Protein AF-A0AAD9WXA2-F1 (afdb_monomer_lite)

Radius of gyration: 11.91 Å; chains: 1; bounding box: 26×25×32 Å

Organism: NCBI:txid168575

Structure (mmCIF, N/CA/C/O backbone):
data_AF-A0AAD9WXA2-F1
#
_entry.id   AF-A0AAD9WXA2-F1
#
loop_
_atom_site.group_PDB
_atom_site.id
_atom_site.type_symbol
_atom_site.label_atom_id
_atom_site.label_alt_id
_atom_site.label_comp_id
_atom_site.label_asym_id
_atom_site.label_entity_id
_atom_site.label_seq_id
_atom_site.pdbx_PDB_ins_code
_atom_site.Cartn_x
_atom_site.Cartn_y
_atom_site.Cartn_z
_atom_site.occupancy
_atom_site.B_iso_or_equiv
_atom_site.auth_seq_id
_atom_site.auth_comp_id
_atom_site.auth_asym_id
_atom_site.auth_atom_id
_atom_site.pdbx_PDB_model_num
ATOM 1 N N . MET A 1 1 ? 5.240 -8.414 -3.218 1.00 81.12 1 MET A N 1
ATOM 2 C CA . MET A 1 1 ? 3.998 -8.590 -2.431 1.00 81.12 1 MET A CA 1
ATOM 3 C C . MET A 1 1 ? 3.876 -7.394 -1.516 1.00 81.12 1 MET A C 1
ATOM 5 O O . MET A 1 1 ? 4.857 -7.093 -0.851 1.00 81.12 1 MET A O 1
ATOM 9 N N . PHE A 1 2 ? 2.726 -6.732 -1.490 1.00 80.44 2 PHE A N 1
ATOM 10 C CA . PHE A 1 2 ? 2.439 -5.660 -0.537 1.00 80.44 2 PHE A CA 1
ATOM 11 C C . PHE A 1 2 ? 1.167 -5.990 0.250 1.00 80.44 2 PHE A C 1
ATOM 13 O O . PHE A 1 2 ? 0.317 -6.765 -0.206 1.00 80.44 2 PHE A O 1
ATOM 20 N N . VAL A 1 3 ? 1.060 -5.396 1.434 1.00 85.50 3 VAL A N 1
ATOM 21 C CA . VAL A 1 3 ? -0.115 -5.458 2.303 1.00 85.50 3 VAL A CA 1
ATOM 22 C C . VAL A 1 3 ? -0.453 -4.027 2.685 1.00 85.50 3 VAL A C 1
ATOM 24 O O . VAL A 1 3 ? 0.421 -3.304 3.154 1.00 85.50 3 VAL A O 1
ATOM 27 N N . ALA A 1 4 ? -1.700 -3.625 2.477 1.00 85.94 4 ALA A N 1
ATOM 28 C CA . ALA A 1 4 ? -2.216 -2.379 3.021 1.00 85.94 4 ALA A CA 1
ATOM 29 C C . ALA A 1 4 ? -2.944 -2.690 4.327 1.00 85.94 4 ALA A C 1
ATOM 31 O O . ALA A 1 4 ? -3.766 -3.612 4.378 1.00 85.94 4 ALA A O 1
ATOM 32 N N . THR A 1 5 ? -2.657 -1.920 5.370 1.00 88.12 5 THR A N 1
ATOM 33 C CA . THR A 1 5 ? -3.340 -2.022 6.660 1.00 88.12 5 THR A CA 1
ATOM 34 C C . THR A 1 5 ? -4.002 -0.701 7.015 1.00 88.12 5 THR A C 1
ATOM 36 O O . THR A 1 5 ? -3.380 0.346 6.862 1.00 88.12 5 THR A O 1
ATOM 39 N N . ALA A 1 6 ? -5.228 -0.754 7.525 1.00 85.69 6 ALA A N 1
ATOM 40 C CA . ALA A 1 6 ? -5.895 0.390 8.131 1.00 85.69 6 ALA A CA 1
ATOM 41 C C . ALA A 1 6 ? -5.692 0.381 9.645 1.00 85.69 6 ALA A C 1
ATOM 43 O O . ALA A 1 6 ? -5.607 -0.687 10.253 1.00 85.69 6 ALA A O 1
ATOM 44 N N . HIS A 1 7 ? -5.649 1.574 10.230 1.00 85.81 7 HIS A N 1
ATOM 45 C CA . HIS A 1 7 ? -5.569 1.794 11.667 1.00 85.81 7 HIS A CA 1
ATOM 46 C C . HIS A 1 7 ? -6.901 2.370 12.159 1.00 85.81 7 HIS A C 1
ATOM 48 O O . HIS A 1 7 ? -7.375 3.360 11.601 1.00 85.81 7 HIS A O 1
ATOM 54 N N . ASP A 1 8 ? -7.517 1.759 13.172 1.00 83.12 8 ASP A N 1
ATOM 55 C CA . ASP A 1 8 ? -8.757 2.271 13.765 1.00 83.12 8 ASP A CA 1
ATOM 56 C C . ASP A 1 8 ? -8.501 3.168 14.993 1.00 83.12 8 ASP A C 1
ATOM 58 O O . ASP A 1 8 ? -7.379 3.319 15.478 1.00 83.12 8 ASP A O 1
ATOM 62 N N . GLY A 1 9 ? -9.566 3.781 15.523 1.00 83.00 9 GLY A N 1
ATOM 63 C CA . GLY A 1 9 ? -9.494 4.597 16.743 1.00 83.00 9 GLY A CA 1
ATOM 64 C C . GLY A 1 9 ? -9.193 3.806 18.026 1.00 83.00 9 GLY A C 1
ATOM 65 O O . GLY A 1 9 ? -9.109 4.405 19.093 1.00 83.00 9 GLY A O 1
ATOM 66 N N . SER A 1 10 ? -9.059 2.480 17.934 1.00 89.62 10 SER A N 1
ATOM 67 C CA . SER A 1 10 ? -8.700 1.574 19.032 1.00 89.62 10 SER A CA 1
ATOM 68 C C . SER A 1 10 ? -7.266 1.047 18.906 1.00 89.62 10 SER A C 1
ATOM 70 O O . SER A 1 10 ? -6.931 0.055 19.551 1.00 89.62 10 SER A O 1
ATOM 72 N N . GLU A 1 11 ? -6.437 1.689 18.079 1.00 83.06 11 GLU A N 1
ATOM 73 C CA . GLU A 1 11 ? -5.025 1.351 17.851 1.00 83.06 11 GLU A CA 1
ATOM 74 C C . GLU A 1 11 ? -4.786 -0.036 17.233 1.00 83.06 11 GLU A C 1
ATOM 76 O O . GLU A 1 11 ? -3.696 -0.607 17.324 1.00 83.06 11 GLU A O 1
ATOM 81 N N . GLN A 1 12 ? -5.804 -0.605 16.588 1.00 89.56 12 GLN A N 1
ATOM 82 C CA . GLN A 1 12 ? -5.689 -1.899 15.928 1.00 89.56 12 GLN A CA 1
ATOM 83 C C . GLN A 1 12 ? -5.408 -1.726 14.439 1.00 89.56 12 GLN A C 1
ATOM 85 O O . GLN A 1 12 ? -6.013 -0.897 13.756 1.00 89.56 12 GLN A O 1
ATOM 90 N N . LEU A 1 13 ? -4.489 -2.553 13.937 1.00 90.12 13 LEU A N 1
ATOM 91 C CA . LEU A 1 13 ? -4.178 -2.658 12.518 1.00 90.12 13 LEU A CA 1
ATOM 92 C C . LEU A 1 13 ? -4.946 -3.822 11.898 1.00 90.12 13 LEU A C 1
ATOM 94 O O . LEU A 1 13 ? -4.842 -4.959 12.364 1.00 90.12 13 LEU A O 1
ATOM 98 N N . TYR A 1 14 ? -5.646 -3.557 10.798 1.00 88.25 14 TYR A N 1
ATOM 99 C CA . TYR A 1 14 ? -6.359 -4.578 10.033 1.00 88.25 14 TYR A CA 1
ATOM 100 C C . TYR A 1 14 ? -5.878 -4.585 8.588 1.00 88.25 14 TYR A C 1
ATOM 102 O O . TYR A 1 14 ? -5.775 -3.517 7.984 1.00 88.25 14 TYR A O 1
ATOM 110 N N . PRO A 1 15 ? -5.607 -5.758 7.995 1.00 89.19 15 PRO A N 1
ATOM 111 C CA . PRO A 1 15 ? -5.325 -5.833 6.572 1.00 89.19 15 PRO A CA 1
ATOM 112 C C . PRO A 1 15 ? -6.576 -5.443 5.775 1.00 89.19 15 PRO A C 1
ATOM 114 O O . PRO A 1 15 ? -7.640 -6.031 5.964 1.00 89.19 15 PRO A O 1
ATOM 117 N N . ILE A 1 16 ? -6.437 -4.473 4.872 1.00 87.81 16 ILE A N 1
ATOM 118 C CA . ILE A 1 16 ? -7.519 -3.999 3.991 1.00 87.81 16 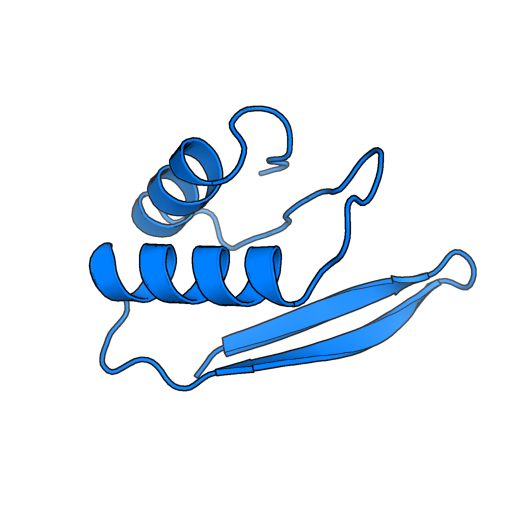ILE A CA 1
ATOM 119 C C . ILE A 1 16 ? -7.316 -4.414 2.535 1.00 87.81 16 ILE A C 1
ATOM 121 O O . ILE A 1 16 ? -8.285 -4.537 1.792 1.00 87.81 16 ILE A O 1
ATOM 125 N N . ALA A 1 17 ? -6.073 -4.676 2.124 1.00 87.25 17 ALA A N 1
ATOM 126 C CA . ALA A 1 17 ? -5.772 -5.185 0.795 1.00 87.25 17 ALA A CA 1
ATOM 127 C C . ALA A 1 17 ? -4.467 -5.985 0.782 1.00 87.25 17 ALA A C 1
ATOM 129 O O . ALA A 1 17 ? -3.530 -5.713 1.536 1.00 87.25 17 ALA A O 1
ATOM 130 N N . PHE A 1 18 ? -4.404 -6.942 -0.137 1.00 86.31 18 PHE A N 1
ATOM 131 C CA . PHE A 1 18 ? -3.200 -7.685 -0.482 1.00 86.31 18 PHE A CA 1
ATOM 132 C C . PHE A 1 18 ? -2.994 -7.563 -1.979 1.00 86.31 18 PHE A C 1
ATOM 134 O O . PHE A 1 18 ? -3.957 -7.657 -2.742 1.00 86.31 18 PHE A O 1
ATOM 141 N N . GLY A 1 19 ? -1.748 -7.435 -2.413 1.00 83.88 19 GLY A N 1
ATOM 142 C CA . GLY A 1 19 ? -1.476 -7.535 -3.833 1.00 83.88 19 GLY A CA 1
ATOM 143 C C . GLY A 1 19 ? -0.101 -8.076 -4.160 1.00 83.88 19 GLY A C 1
ATOM 144 O O . GLY A 1 19 ? 0.880 -7.985 -3.410 1.00 83.88 19 GLY A O 1
ATOM 145 N N . TYR A 1 20 ? -0.069 -8.693 -5.329 1.00 84.12 20 TYR A N 1
ATOM 146 C CA . TYR A 1 20 ? 1.126 -9.230 -5.932 1.00 84.12 20 TYR A CA 1
ATOM 147 C C . TYR A 1 20 ? 1.459 -8.367 -7.140 1.00 84.12 20 TYR A C 1
ATOM 149 O O . TYR A 1 20 ? 0.657 -8.245 -8.059 1.00 84.12 20 TYR A O 1
ATOM 157 N N . VAL A 1 21 ? 2.636 -7.753 -7.104 1.00 81.50 21 VAL A N 1
ATOM 158 C CA . VAL A 1 21 ? 3.176 -6.965 -8.209 1.00 81.50 21 VAL A CA 1
ATOM 159 C C . VAL A 1 21 ? 4.423 -7.648 -8.733 1.00 81.50 21 VAL A C 1
ATOM 161 O O . VAL A 1 21 ? 5.175 -8.243 -7.959 1.00 81.50 21 VAL A O 1
ATOM 164 N N . ASP A 1 22 ? 4.620 -7.555 -10.043 1.00 82.69 22 ASP A N 1
ATOM 165 C CA . ASP A 1 22 ? 5.698 -8.245 -10.753 1.00 82.69 22 ASP A CA 1
ATOM 166 C C . ASP A 1 22 ? 7.082 -7.668 -10.395 1.00 82.69 22 ASP A C 1
ATOM 168 O O . ASP A 1 22 ? 8.088 -8.371 -10.390 1.00 82.69 22 ASP A O 1
ATOM 172 N N . SER A 1 23 ? 7.141 -6.374 -10.054 1.00 82.50 23 SER A N 1
ATOM 173 C CA . SER A 1 23 ? 8.339 -5.690 -9.538 1.00 82.50 23 SER A CA 1
ATOM 174 C C . SER A 1 23 ? 7.997 -4.337 -8.902 1.00 82.50 23 SER A C 1
ATOM 176 O O . SER A 1 23 ? 6.924 -3.786 -9.146 1.00 82.50 23 SER A O 1
ATOM 178 N N . GLU A 1 24 ? 8.911 -3.781 -8.104 1.00 80.94 24 GLU A N 1
ATOM 179 C CA . GLU A 1 24 ? 8.801 -2.437 -7.517 1.00 80.94 24 GLU A CA 1
ATOM 180 C C . GLU A 1 24 ? 9.119 -1.357 -8.561 1.00 80.94 24 GLU A C 1
ATOM 182 O O . GLU A 1 24 ? 10.219 -0.812 -8.620 1.00 80.94 24 GLU A O 1
ATOM 187 N N . ASN A 1 25 ? 8.156 -1.067 -9.430 1.00 84.75 25 ASN A N 1
ATOM 188 C CA . ASN A 1 25 ? 8.276 -0.040 -10.462 1.00 84.75 25 ASN A CA 1
ATOM 189 C C . ASN A 1 25 ? 7.049 0.884 -10.462 1.00 84.75 25 ASN A C 1
ATOM 191 O O . ASN A 1 25 ? 6.041 0.576 -9.826 1.00 84.75 25 ASN A O 1
ATOM 195 N N . ASN A 1 26 ? 7.136 2.006 -11.180 1.00 83.62 26 ASN 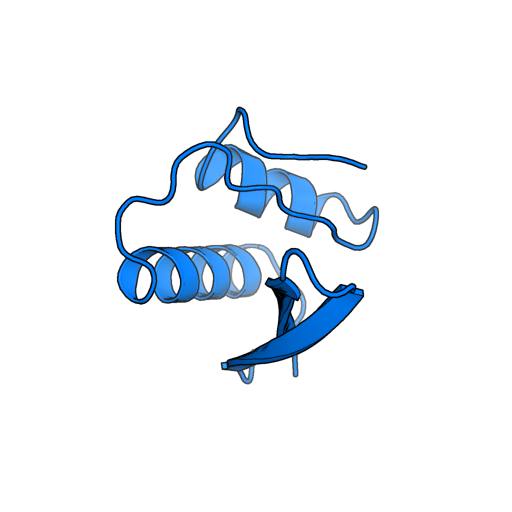A N 1
ATOM 196 C CA . ASN A 1 26 ? 6.075 3.017 -11.215 1.00 83.62 26 ASN A CA 1
ATOM 197 C C . ASN A 1 26 ? 4.719 2.435 -11.632 1.00 83.62 26 ASN A C 1
ATOM 199 O O . ASN A 1 26 ? 3.739 2.647 -10.933 1.00 83.62 26 ASN A O 1
ATOM 203 N N . LEU A 1 27 ? 4.677 1.632 -12.701 1.00 86.00 27 LEU A N 1
ATOM 204 C CA . LEU A 1 27 ? 3.434 1.036 -13.205 1.00 86.00 27 LEU A CA 1
ATOM 205 C C . LEU A 1 27 ? 2.792 0.103 -12.174 1.00 86.00 27 LEU A C 1
ATOM 207 O O . LEU A 1 27 ? 1.574 0.094 -12.017 1.00 86.00 27 LEU A O 1
ATOM 211 N N . SER A 1 28 ? 3.609 -0.672 -11.460 1.00 86.19 28 SER A N 1
ATOM 212 C CA . SER A 1 28 ? 3.136 -1.531 -10.378 1.00 86.19 28 SER A CA 1
ATOM 213 C C . SER A 1 28 ? 2.518 -0.714 -9.246 1.00 86.19 28 SER A C 1
ATOM 215 O O . SER A 1 28 ? 1.439 -1.056 -8.775 1.00 86.19 28 SER A O 1
ATOM 217 N N . TRP A 1 29 ? 3.180 0.357 -8.804 1.00 84.38 29 TRP A N 1
ATOM 218 C CA . TRP A 1 29 ? 2.691 1.191 -7.704 1.00 84.38 29 TRP A CA 1
ATOM 219 C C . TRP A 1 29 ? 1.458 2.012 -8.087 1.00 84.38 29 TRP A C 1
ATOM 221 O O . TRP A 1 29 ? 0.519 2.077 -7.298 1.00 84.38 29 TRP A O 1
ATOM 231 N N . GLU A 1 30 ? 1.418 2.559 -9.302 1.00 85.12 30 GLU A N 1
ATOM 232 C CA . GLU A 1 30 ? 0.235 3.223 -9.861 1.00 85.12 30 GLU A CA 1
ATOM 233 C C . GLU A 1 30 ? -0.965 2.270 -9.874 1.00 85.12 30 GLU A C 1
ATOM 235 O O . GLU A 1 30 ? -2.002 2.576 -9.292 1.00 85.12 30 GLU A O 1
ATOM 240 N N . TRP A 1 31 ? -0.802 1.066 -10.435 1.00 85.44 31 TRP A N 1
ATOM 241 C CA . TRP A 1 31 ? -1.885 0.082 -10.498 1.00 85.44 31 TRP A CA 1
ATOM 242 C C . TRP A 1 31 ? -2.395 -0.326 -9.111 1.00 85.44 31 TRP A C 1
ATOM 244 O O . TRP A 1 31 ? -3.600 -0.467 -8.902 1.00 85.44 31 TRP A O 1
ATOM 254 N N . VAL A 1 32 ? -1.488 -0.505 -8.149 1.0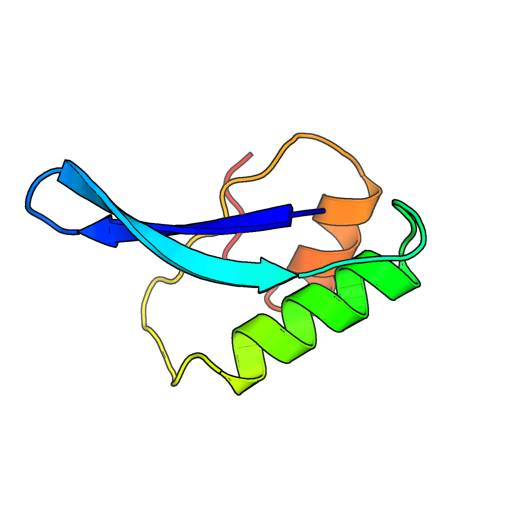0 85.38 32 VAL A N 1
ATOM 255 C CA . VAL A 1 32 ? -1.841 -0.852 -6.768 1.00 85.38 32 VAL A CA 1
ATOM 256 C C . VAL A 1 32 ? -2.656 0.244 -6.100 1.00 85.38 32 VAL A C 1
ATOM 258 O O . VAL A 1 32 ? -3.663 -0.054 -5.459 1.00 85.38 32 VAL A O 1
ATOM 261 N N . LEU A 1 33 ? -2.226 1.495 -6.238 1.00 84.44 33 LEU A N 1
ATOM 262 C CA . LEU A 1 33 ? -2.895 2.635 -5.626 1.00 84.44 33 LEU A CA 1
ATOM 263 C C . LEU A 1 33 ? -4.248 2.909 -6.285 1.00 84.44 33 LEU A C 1
ATOM 265 O O . LEU A 1 33 ? -5.205 3.188 -5.567 1.00 84.44 33 LEU A O 1
ATOM 269 N N . ASP A 1 34 ? -4.361 2.726 -7.601 1.00 84.88 34 ASP A N 1
ATOM 270 C CA . ASP A 1 34 ? -5.637 2.775 -8.319 1.00 84.88 34 ASP A CA 1
ATOM 271 C C . ASP A 1 34 ? -6.593 1.676 -7.847 1.00 84.88 34 ASP A C 1
ATOM 273 O O . ASP A 1 34 ? -7.767 1.939 -7.587 1.00 84.88 34 ASP A O 1
ATOM 277 N N . CYS A 1 35 ? -6.104 0.442 -7.682 1.00 85.62 35 CYS A N 1
ATOM 278 C CA . CYS A 1 35 ? -6.918 -0.655 -7.157 1.00 85.62 35 CYS A CA 1
ATOM 279 C C . CYS A 1 35 ? -7.372 -0.386 -5.720 1.00 85.62 35 CYS A C 1
ATOM 281 O O . CYS A 1 35 ? -8.528 -0.638 -5.381 1.00 85.62 35 CYS A O 1
ATOM 283 N N . LEU A 1 36 ? -6.477 0.141 -4.881 1.00 85.44 36 LEU A N 1
ATOM 284 C CA . LEU A 1 36 ? -6.788 0.497 -3.502 1.00 85.44 36 LEU A CA 1
ATOM 285 C C . LEU A 1 36 ? -7.829 1.622 -3.456 1.00 85.44 36 LEU A C 1
ATOM 287 O O . LEU A 1 36 ? -8.813 1.500 -2.736 1.00 85.44 36 LEU A O 1
ATOM 291 N N . LYS A 1 37 ? -7.684 2.660 -4.286 1.00 82.06 37 LYS A N 1
ATOM 292 C CA . LYS A 1 37 ? -8.680 3.730 -4.422 1.00 82.06 37 LYS A CA 1
ATOM 293 C C . LYS A 1 37 ? -10.015 3.266 -4.975 1.00 82.06 37 LYS A C 1
ATOM 295 O O . LYS A 1 37 ? -11.033 3.800 -4.575 1.00 82.06 37 LYS A O 1
ATOM 300 N N . GLY A 1 38 ? -10.026 2.326 -5.914 1.00 83.25 38 GLY A N 1
ATOM 301 C CA . GLY A 1 38 ? -11.271 1.784 -6.452 1.00 83.25 38 GLY A CA 1
ATOM 302 C C . GLY A 1 38 ? -12.013 0.897 -5.450 1.00 83.25 38 GLY A C 1
ATOM 303 O O . GLY A 1 38 ? -13.231 0.769 -5.538 1.00 83.25 38 GLY A O 1
ATOM 304 N N . GLY A 1 39 ? -11.285 0.265 -4.523 1.00 84.12 39 GLY A N 1
ATOM 305 C CA . GLY A 1 39 ? -11.858 -0.570 -3.466 1.00 84.12 39 GLY A CA 1
ATOM 306 C C . GLY A 1 39 ? -12.279 0.203 -2.215 1.00 84.12 39 GLY A C 1
ATOM 307 O O . GLY A 1 39 ? -13.146 -0.265 -1.479 1.00 84.12 39 GLY A O 1
ATOM 308 N N . LEU A 1 40 ? -11.669 1.360 -1.967 1.00 81.88 40 LEU A N 1
ATOM 309 C CA . LEU A 1 40 ? -12.058 2.273 -0.900 1.00 81.88 40 LEU A CA 1
ATOM 310 C C . LEU A 1 40 ? -13.114 3.247 -1.437 1.00 81.88 40 LEU A C 1
ATOM 312 O O . LEU A 1 40 ? -12.923 3.869 -2.476 1.00 81.88 40 LEU A O 1
ATOM 316 N N . ASP A 1 41 ? -14.223 3.412 -0.718 1.00 78.44 41 ASP A N 1
ATOM 317 C CA . ASP A 1 41 ? -15.125 4.538 -0.977 1.00 78.44 41 ASP A CA 1
ATOM 318 C C . ASP A 1 41 ? -14.414 5.871 -0.668 1.00 78.44 41 ASP A C 1
ATOM 320 O O . ASP A 1 41 ? -13.255 5.913 -0.246 1.00 78.44 41 ASP A O 1
ATOM 324 N N . HIS A 1 42 ? -15.096 6.998 -0.876 1.00 80.06 42 HIS A N 1
ATOM 325 C CA . HIS A 1 42 ? -14.564 8.281 -0.432 1.00 80.06 42 HIS A CA 1
ATOM 326 C C . HIS A 1 42 ? -14.354 8.270 1.092 1.00 80.06 42 HIS A C 1
ATOM 328 O O . HIS A 1 42 ? -15.315 8.141 1.852 1.00 80.06 42 HIS A O 1
ATOM 334 N N . ILE A 1 43 ? -13.095 8.388 1.516 1.00 78.19 43 ILE A N 1
ATOM 335 C CA . ILE A 1 43 ? -12.686 8.474 2.919 1.00 78.19 43 ILE A CA 1
ATOM 336 C C . ILE A 1 43 ? -12.109 9.870 3.135 1.00 78.19 43 ILE A C 1
ATOM 338 O O . ILE A 1 43 ? -11.091 10.216 2.532 1.00 78.19 43 ILE A O 1
ATOM 342 N N . ASP A 1 44 ? -12.774 10.659 3.976 1.00 78.19 44 ASP A N 1
ATOM 343 C CA . ASP A 1 44 ? -12.251 11.940 4.445 1.00 78.19 44 ASP A CA 1
ATOM 344 C C . ASP A 1 44 ? -10.959 11.712 5.245 1.00 78.19 44 ASP A C 1
ATOM 346 O O . ASP A 1 44 ? -10.859 10.748 6.008 1.00 78.19 44 ASP A O 1
ATOM 350 N N . ASP A 1 45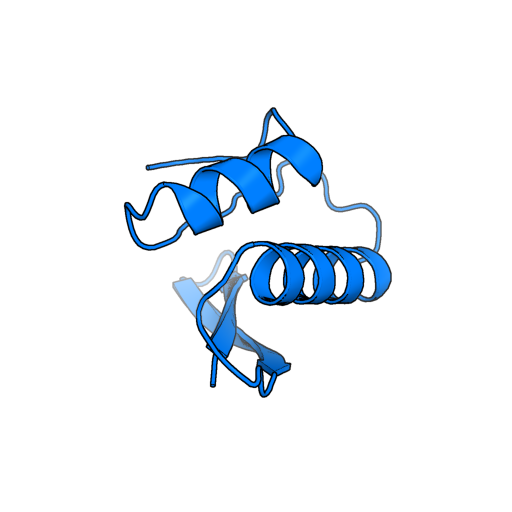 ? -9.978 12.600 5.072 1.00 75.88 45 ASP A N 1
ATOM 351 C CA . ASP A 1 45 ? -8.691 12.567 5.782 1.00 75.88 45 ASP A CA 1
ATOM 352 C C . ASP A 1 45 ? -7.920 11.236 5.635 1.00 75.88 45 ASP A C 1
ATOM 354 O O . ASP A 1 45 ? -7.248 10.777 6.565 1.00 75.88 45 ASP A O 1
ATOM 358 N N . LEU A 1 46 ? -8.004 10.594 4.462 1.00 77.94 46 LEU A N 1
ATOM 359 C CA . LEU A 1 46 ? -7.181 9.427 4.144 1.00 77.94 46 LEU A CA 1
ATOM 360 C C . LEU A 1 46 ? -5.695 9.807 4.200 1.00 77.94 46 LEU A C 1
ATOM 362 O O . LEU A 1 46 ? -5.267 10.799 3.621 1.00 77.94 46 LEU A O 1
ATOM 366 N N . VAL A 1 47 ? -4.894 8.995 4.888 1.00 79.25 47 VAL A N 1
ATOM 367 C CA . VAL A 1 47 ? -3.450 9.210 5.019 1.00 79.25 47 VAL A CA 1
ATOM 368 C C . VAL A 1 47 ? -2.709 7.967 4.557 1.00 79.25 47 VAL A C 1
ATOM 370 O O . VAL A 1 47 ? -2.979 6.857 5.022 1.00 79.25 47 VAL A O 1
ATOM 373 N N . PHE A 1 48 ? -1.726 8.162 3.683 1.00 78.56 48 PHE A N 1
ATOM 374 C CA . PHE A 1 48 ? -0.778 7.128 3.295 1.00 78.56 48 PHE A CA 1
ATOM 375 C C . PHE A 1 48 ? 0.516 7.266 4.094 1.00 78.56 48 PHE A C 1
ATOM 377 O O . PHE A 1 48 ? 1.127 8.333 4.128 1.00 78.56 48 PHE A O 1
ATOM 384 N N . ILE A 1 49 ? 0.943 6.153 4.693 1.00 80.12 49 ILE A N 1
ATOM 385 C CA . ILE A 1 49 ? 2.263 5.987 5.306 1.00 80.12 49 ILE A CA 1
ATOM 386 C C . ILE A 1 49 ? 2.975 4.896 4.514 1.00 80.12 49 ILE A C 1
ATOM 388 O O . ILE A 1 49 ? 2.475 3.774 4.408 1.00 80.12 49 ILE A O 1
ATOM 392 N N . SER A 1 50 ? 4.128 5.220 3.940 1.00 77.81 50 SER A N 1
ATOM 393 C CA . SER A 1 50 ? 4.901 4.289 3.123 1.00 77.81 50 SER A CA 1
ATOM 394 C C . SER A 1 50 ? 6.393 4.413 3.386 1.00 77.81 50 SER A C 1
ATOM 396 O O . SER A 1 50 ? 6.859 5.376 3.989 1.00 77.81 50 SER A O 1
ATOM 398 N N . ASP A 1 51 ? 7.167 3.463 2.867 1.00 80.56 51 ASP A N 1
ATOM 399 C CA . ASP A 1 51 ? 8.612 3.644 2.791 1.00 80.56 51 ASP A CA 1
ATOM 400 C C . ASP A 1 51 ? 8.965 4.886 1.961 1.00 80.56 51 ASP A C 1
ATOM 402 O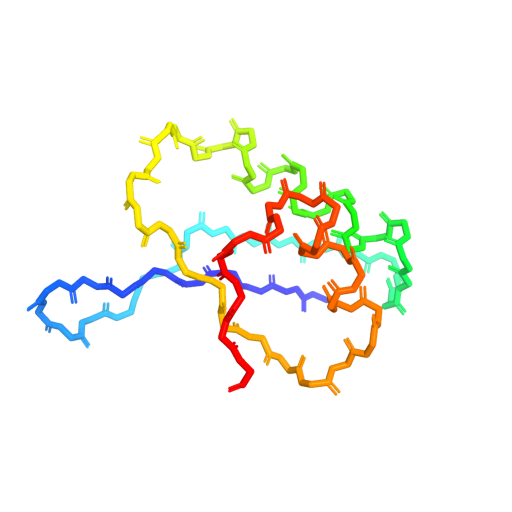 O . ASP A 1 51 ? 8.294 5.218 0.978 1.00 80.56 51 ASP A O 1
ATOM 406 N N . ARG A 1 52 ? 10.060 5.554 2.347 1.00 79.88 52 ARG A N 1
ATOM 407 C CA . ARG A 1 52 ? 10.595 6.757 1.683 1.00 79.88 52 ARG A CA 1
ATOM 408 C C . ARG A 1 52 ? 11.288 6.405 0.367 1.00 79.88 52 ARG A C 1
ATOM 410 O O . ARG A 1 52 ? 12.497 6.584 0.213 1.00 79.88 52 ARG A O 1
ATOM 417 N N . HIS A 1 53 ? 10.524 5.860 -0.569 1.00 84.75 53 HIS A N 1
ATOM 418 C CA . HIS A 1 53 ? 10.981 5.492 -1.897 1.00 84.75 53 HIS A CA 1
ATOM 419 C C . HIS A 1 53 ? 10.320 6.396 -2.941 1.00 84.75 53 HIS A C 1
ATOM 421 O O . HIS A 1 53 ? 9.096 6.454 -3.030 1.00 84.75 53 HIS A O 1
ATOM 427 N N . ALA A 1 54 ? 11.127 7.056 -3.778 1.00 82.88 54 ALA A N 1
ATOM 428 C CA . ALA A 1 54 ? 10.660 8.083 -4.719 1.00 82.88 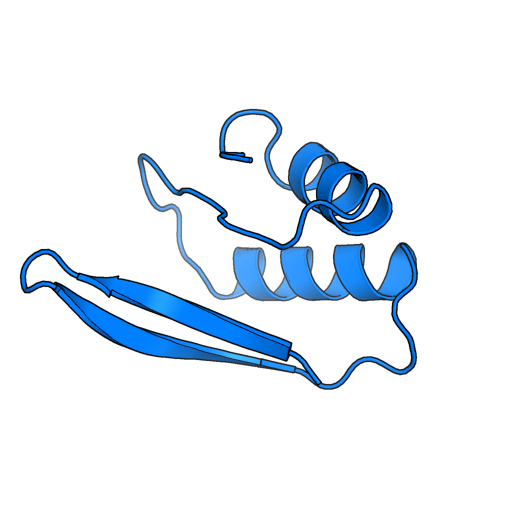54 ALA A CA 1
ATOM 429 C C . ALA A 1 54 ? 9.557 7.599 -5.683 1.00 82.88 54 ALA A C 1
ATOM 431 O O . ALA A 1 54 ? 8.708 8.368 -6.119 1.00 82.88 54 ALA A O 1
ATOM 432 N N . ILE A 1 55 ? 9.562 6.305 -6.011 1.00 83.50 55 ILE A N 1
ATOM 433 C CA . ILE A 1 55 ? 8.538 5.695 -6.868 1.00 83.50 55 ILE A CA 1
ATOM 434 C C . ILE A 1 55 ? 7.175 5.625 -6.163 1.00 83.50 55 ILE A C 1
ATOM 436 O O . ILE A 1 55 ? 6.147 5.871 -6.789 1.00 83.50 55 ILE A O 1
ATOM 440 N N . ILE A 1 56 ? 7.167 5.302 -4.869 1.00 80.75 56 ILE A N 1
ATOM 441 C CA . ILE A 1 56 ? 5.937 5.249 -4.072 1.00 80.75 56 ILE A CA 1
ATOM 442 C C . ILE A 1 56 ? 5.404 6.669 -3.884 1.00 80.75 56 ILE A C 1
ATOM 444 O O . ILE A 1 56 ? 4.206 6.902 -4.023 1.00 80.75 56 ILE A O 1
ATOM 448 N N . GLU A 1 57 ? 6.312 7.623 -3.664 1.00 82.44 57 GLU A N 1
ATOM 449 C CA . GLU A 1 57 ? 5.977 9.042 -3.582 1.00 82.44 57 GLU A CA 1
ATOM 450 C C . GLU A 1 57 ? 5.282 9.546 -4.851 1.00 82.44 57 GLU A C 1
ATOM 452 O O . GLU A 1 57 ? 4.209 10.145 -4.774 1.00 82.44 57 GLU A O 1
ATOM 457 N N . ALA A 1 58 ? 5.836 9.225 -6.023 1.00 83.50 58 ALA A N 1
ATOM 458 C CA . ALA A 1 58 ? 5.233 9.571 -7.305 1.00 83.50 58 ALA A CA 1
ATOM 459 C C . ALA A 1 58 ? 3.838 8.945 -7.486 1.00 83.50 58 ALA A C 1
ATOM 461 O O . ALA A 1 58 ? 2.904 9.639 -7.892 1.00 83.50 58 ALA A O 1
ATOM 462 N N . GLY A 1 59 ? 3.681 7.663 -7.141 1.00 82.31 59 GLY A N 1
ATOM 463 C CA . GLY A 1 59 ? 2.398 6.966 -7.230 1.00 82.31 59 GLY A CA 1
ATOM 464 C C . GLY A 1 59 ? 1.330 7.583 -6.325 1.00 82.31 59 GLY A C 1
ATOM 465 O O . GLY A 1 59 ? 0.208 7.822 -6.770 1.00 82.31 59 GLY A O 1
ATOM 466 N N . ILE A 1 60 ? 1.666 7.892 -5.068 1.00 80.81 60 ILE A N 1
ATOM 467 C CA . ILE A 1 60 ? 0.725 8.523 -4.130 1.00 80.81 60 ILE A CA 1
ATOM 468 C C . ILE A 1 60 ? 0.389 9.939 -4.591 1.00 80.81 60 ILE A C 1
ATOM 470 O O . ILE A 1 60 ? -0.782 10.291 -4.581 1.00 80.81 60 ILE A O 1
ATOM 474 N N . PHE A 1 61 ? 1.358 10.730 -5.059 1.00 80.38 61 PHE A N 1
ATOM 475 C CA . PHE A 1 61 ? 1.089 12.080 -5.561 1.00 80.38 61 PHE A CA 1
ATOM 476 C C . PHE A 1 61 ? 0.115 12.079 -6.748 1.00 80.38 61 PHE A C 1
ATOM 478 O O . PHE A 1 61 ? -0.780 12.920 -6.827 1.00 80.38 61 PHE A O 1
ATOM 485 N N . GLN A 1 62 ? 0.267 11.119 -7.662 1.00 78.88 62 GLN A N 1
ATOM 486 C CA . GLN A 1 62 ? -0.641 10.938 -8.795 1.00 78.88 62 GLN A CA 1
ATOM 487 C C . GLN A 1 62 ? -2.029 10.461 -8.352 1.00 78.88 62 GLN A C 1
ATOM 489 O O . GLN A 1 62 ? -3.039 10.864 -8.927 1.00 78.88 62 GLN A O 1
ATOM 494 N N . CYS A 1 63 ? -2.067 9.629 -7.315 1.00 75.38 63 CYS A N 1
ATOM 495 C CA . CYS A 1 63 ? -3.275 9.106 -6.708 1.00 75.38 63 CYS A CA 1
ATOM 496 C C . CYS A 1 63 ? -4.023 10.213 -5.943 1.00 75.38 63 CYS A C 1
ATOM 498 O O . CYS A 1 63 ? -5.122 10.588 -6.347 1.00 75.38 63 CYS A O 1
ATOM 500 N N . ASN A 1 64 ? -3.458 10.774 -4.871 1.00 71.69 64 ASN A N 1
ATOM 501 C CA . ASN A 1 64 ? -3.970 11.939 -4.150 1.00 71.69 64 ASN A CA 1
ATOM 502 C C . ASN A 1 64 ? -2.816 12.836 -3.640 1.00 71.69 64 ASN A C 1
ATOM 504 O O . ASN A 1 64 ? -2.103 12.440 -2.716 1.00 71.69 64 ASN A O 1
ATOM 508 N N . PRO A 1 65 ? -2.642 14.061 -4.171 1.00 63.94 65 PRO A N 1
ATOM 509 C CA . PRO A 1 65 ? -1.494 14.911 -3.845 1.00 63.94 65 PRO A CA 1
ATOM 510 C C . PRO A 1 65 ? -1.504 15.500 -2.423 1.00 63.94 65 PRO A C 1
ATOM 512 O O . PRO A 1 65 ? -0.521 16.132 -2.040 1.00 63.94 65 PRO A O 1
ATOM 515 N N . TYR A 1 66 ? -2.581 15.326 -1.648 1.00 66.94 66 TYR A N 1
ATOM 516 C CA . TYR A 1 66 ? -2.740 15.927 -0.315 1.00 66.94 66 TYR A CA 1
ATOM 517 C C . TYR A 1 66 ? -2.609 14.943 0.861 1.00 66.94 66 TYR A C 1
ATOM 519 O O . TYR A 1 66 ? -2.550 15.389 2.004 1.00 66.94 66 TYR A O 1
ATOM 527 N N . ASP A 1 67 ? -2.492 13.638 0.596 1.00 66.69 67 ASP A N 1
ATOM 528 C CA . ASP A 1 67 ? -2.679 12.581 1.610 1.00 66.69 67 ASP A CA 1
ATOM 529 C C . ASP A 1 67 ? -1.367 11.914 2.077 1.00 66.69 67 ASP A C 1
ATOM 531 O O . ASP A 1 67 ? -1.385 10.878 2.746 1.00 66.69 67 ASP A O 1
ATOM 535 N N . MET A 1 68 ? -0.202 12.453 1.706 1.00 60.91 68 MET A N 1
ATOM 536 C CA . MET A 1 68 ? 1.090 11.839 2.035 1.00 60.91 68 MET A CA 1
ATOM 537 C C . MET A 1 68 ? 1.667 12.343 3.362 1.00 60.91 68 MET A C 1
ATOM 539 O O . MET A 1 68 ? 1.925 13.538 3.518 1.00 60.91 68 MET A O 1
ATOM 543 N N . LEU A 1 69 ? 2.002 11.409 4.259 1.00 61.94 69 LEU A N 1
ATOM 544 C CA . LEU A 1 69 ? 2.935 11.634 5.367 1.00 61.94 69 LEU A CA 1
ATOM 545 C C . LEU A 1 69 ? 4.189 10.760 5.167 1.00 61.94 69 LEU A C 1
ATOM 547 O O . LEU A 1 69 ? 4.079 9.556 4.937 1.00 61.94 69 LEU A O 1
ATOM 551 N N . LEU A 1 70 ? 5.369 11.395 5.215 1.00 53.25 70 LEU A N 1
ATOM 552 C CA . LEU A 1 70 ? 6.697 10.776 5.035 1.00 53.25 70 LEU A CA 1
ATOM 553 C C . LEU A 1 70 ? 7.233 10.083 6.294 1.00 53.25 70 LEU A C 1
ATOM 555 O O . LEU A 1 70 ? 6.951 10.583 7.407 1.00 53.25 70 LEU A O 1
#

Secondary structure (DSSP, 8-state):
-EEEEEE-TTS-EEEEEEE--SSSSHHHHHHHHHHHHHHS---TT--EE--S-HHHHHHHHHH-TT-EE-

Sequence (70 aa):
MFVATAHDGSEQLYPIAFGYVDSENNLSWEWVLDCLKGGLDHIDDLVFISDRHAIIEAGIFQCNPYDMLL

Foldseek 3Di:
DDWDWDADPVRDTDTPDDDDFPDPALVRLLVVLVVVPVSDDDDPQAADDDPPDVSNVVSVCVSPVPRYDD

pLDDT: mean 81.2, std 6.9, range [53.25, 90.12]

InterPro domains:
  IPR018289 MULE transposase domain [PF10551] (1-60)